Protein AF-A0A1F6R5V1-F1 (afdb_monomer)

Solvent-accessible surface area (backbone atoms only — not comparable to full-atom values): 4133 Å² total; per-residue (Å²): 109,69,67,63,48,57,75,59,52,82,78,58,96,47,75,65,61,52,52,44,54,52,21,54,52,40,26,54,52,10,49,51,37,22,50,49,11,53,56,39,32,78,79,42,78,52,67,66,18,55,52,39,21,54,51,9,48,50,40,25,49,54,20,49,53,50,40,53,53,52,51,52,53,34,55,76,70,74,98

Sequence (79 aa):
MKEFLDALKLKSKDKLERAEGFSILSLLLGSLLLSLGIGLSILIPKGISAITAMFGSLIAFLSTVALVAIWFIKELKGE

Radius of gyration: 15.7 Å; Cα contacts (8 Å, |Δi|>4): 72; chains: 1; bounding box: 37×30×40 Å

Foldseek 3Di:
DVVVVVLVPPPDPDPLSVQLSVLVVLLVVLVVQLVQLVVVCVVPVPCVSVVSNVSSVVSNVVSVVSNVVSVVVCVVVVD

pLDDT: mean 80.23, std 16.17, range [36.97, 95.0]

Structure (mmCIF, N/CA/C/O backbone):
data_AF-A0A1F6R5V1-F1
#
_entry.id   AF-A0A1F6R5V1-F1
#
loop_
_atom_site.group_PDB
_atom_site.id
_atom_site.type_symbol
_atom_site.label_atom_id
_atom_site.label_alt_id
_atom_site.label_comp_id
_atom_site.label_asym_id
_atom_site.label_entity_id
_atom_site.label_seq_id
_atom_site.pdbx_PDB_ins_code
_atom_site.Cartn_x
_atom_site.Cartn_y
_atom_site.Cartn_z
_atom_site.occupancy
_atom_site.B_iso_or_equiv
_atom_site.auth_seq_id
_atom_site.auth_comp_id
_atom_site.auth_asym_id
_atom_site.auth_atom_id
_atom_site.pdbx_PDB_model_num
ATOM 1 N N . MET A 1 1 ? -5.208 22.320 -0.363 1.00 43.84 1 MET A N 1
ATOM 2 C CA . MET A 1 1 ? -4.351 21.707 0.683 1.00 43.84 1 MET A CA 1
ATOM 3 C C . MET A 1 1 ? -5.043 21.588 2.041 1.00 43.84 1 MET A C 1
ATOM 5 O O . MET A 1 1 ? -4.897 20.543 2.652 1.00 43.84 1 MET A O 1
ATOM 9 N N . LYS A 1 2 ? -5.814 22.591 2.500 1.00 36.97 2 LYS A N 1
ATOM 10 C CA . LYS A 1 2 ? -6.593 22.510 3.753 1.00 36.97 2 LYS A CA 1
ATOM 11 C C . LYS A 1 2 ? -7.621 21.370 3.780 1.00 36.97 2 LYS A C 1
ATOM 13 O O . LYS A 1 2 ? -7.684 20.695 4.786 1.00 36.97 2 LYS A O 1
ATOM 18 N N . GLU A 1 3 ? -8.321 21.084 2.681 1.00 49.53 3 GLU A N 1
ATOM 19 C CA . GLU A 1 3 ? -9.269 19.949 2.618 1.00 49.53 3 GLU A CA 1
ATOM 20 C C . GLU A 1 3 ? -8.583 18.578 2.643 1.00 49.53 3 GLU A C 1
ATOM 22 O O . GLU A 1 3 ? -9.055 17.657 3.298 1.00 49.53 3 GLU A O 1
ATOM 27 N N . PHE A 1 4 ? -7.413 18.463 2.007 1.00 46.69 4 PHE A N 1
ATOM 28 C CA . PHE A 1 4 ? -6.587 17.257 2.082 1.00 46.69 4 PHE A CA 1
ATOM 29 C C . PHE A 1 4 ? -6.075 17.034 3.511 1.00 46.69 4 PHE A C 1
ATOM 31 O O . PHE A 1 4 ? -6.032 15.901 3.961 1.00 46.69 4 PHE A O 1
ATOM 38 N N . LEU A 1 5 ? -5.748 18.120 4.229 1.00 46.31 5 LEU A N 1
ATOM 39 C CA . LEU A 1 5 ? -5.368 18.144 5.647 1.00 46.31 5 LEU A CA 1
ATOM 40 C C . LEU A 1 5 ? -6.556 17.983 6.618 1.00 46.31 5 LEU A C 1
ATOM 42 O O . LEU A 1 5 ? -6.338 17.492 7.719 1.00 46.31 5 LEU A O 1
ATOM 46 N N . ASP A 1 6 ? -7.785 18.355 6.237 1.00 47.72 6 ASP A N 1
ATOM 47 C CA . ASP A 1 6 ? -9.014 18.088 7.007 1.00 47.72 6 ASP A CA 1
ATOM 48 C C . ASP A 1 6 ? -9.448 16.617 6.859 1.00 47.72 6 ASP A C 1
ATOM 50 O O . ASP A 1 6 ? -9.858 16.016 7.846 1.00 47.72 6 ASP A O 1
ATOM 54 N N . ALA A 1 7 ? -9.237 15.984 5.695 1.00 52.06 7 ALA A N 1
ATOM 55 C CA . ALA A 1 7 ? -9.297 14.520 5.554 1.00 52.06 7 ALA A CA 1
ATOM 56 C C . ALA A 1 7 ? -8.159 13.820 6.328 1.00 52.06 7 ALA A C 1
ATOM 58 O O . ALA A 1 7 ? -8.342 12.752 6.905 1.00 52.06 7 ALA A O 1
ATOM 59 N N . LEU A 1 8 ? -6.987 14.461 6.401 1.00 47.72 8 LEU A N 1
ATOM 60 C CA . LEU A 1 8 ? -5.842 14.051 7.224 1.00 47.72 8 LEU A CA 1
ATOM 61 C C . LEU A 1 8 ? -5.992 14.422 8.701 1.00 47.72 8 LEU A C 1
ATOM 63 O O . LEU A 1 8 ? -5.060 14.179 9.472 1.00 47.72 8 LEU A O 1
ATOM 67 N N . LYS A 1 9 ? -7.112 15.030 9.116 1.00 47.38 9 LYS A N 1
ATOM 68 C CA . LYS A 1 9 ? -7.359 15.406 10.506 1.00 47.38 9 LYS A CA 1
ATOM 69 C C . LYS A 1 9 ? -7.648 14.138 11.284 1.00 47.38 9 LYS A C 1
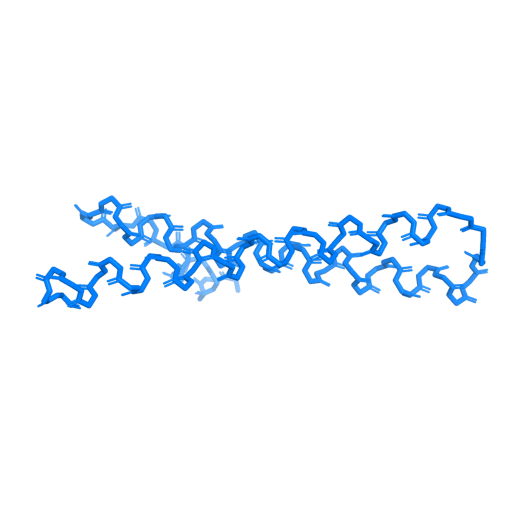ATOM 71 O O . LYS A 1 9 ? -8.776 13.793 11.609 1.00 47.38 9 LYS A O 1
ATOM 76 N N . LEU A 1 10 ? -6.531 13.514 11.634 1.00 51.34 10 LEU A N 1
ATOM 77 C CA . LEU A 1 10 ? -6.190 12.675 12.770 1.00 51.34 10 LEU A CA 1
ATOM 78 C C . LEU A 1 10 ? -6.669 13.278 14.109 1.00 51.34 10 LEU A C 1
ATOM 80 O O . LEU A 1 10 ? -5.958 13.279 15.109 1.00 51.34 10 LEU A O 1
ATOM 84 N N . LYS A 1 11 ? -7.902 13.775 14.162 1.00 45.41 11 LYS A N 1
ATOM 85 C CA . LYS A 1 11 ? -8.678 13.946 15.382 1.00 45.41 11 LYS A CA 1
ATOM 86 C C . LYS A 1 11 ? -9.624 12.753 15.494 1.00 45.41 11 LYS A C 1
ATOM 88 O O . LYS A 1 11 ? -10.818 12.914 15.709 1.00 45.41 11 LYS A O 1
ATOM 93 N N . SER A 1 12 ? -9.084 11.557 15.287 1.00 48.50 12 SER A N 1
ATOM 94 C CA . SER A 1 12 ? -9.849 10.345 15.497 1.00 48.50 12 SER A CA 1
ATOM 95 C C . SER A 1 12 ? -9.822 9.996 16.979 1.00 48.50 12 SER A C 1
ATOM 97 O O . SER A 1 12 ? -8.770 9.996 17.625 1.00 48.50 12 SER A O 1
ATOM 99 N N . LYS A 1 13 ? -11.015 9.744 17.506 1.00 52.47 13 LYS A N 1
ATOM 100 C CA . LYS A 1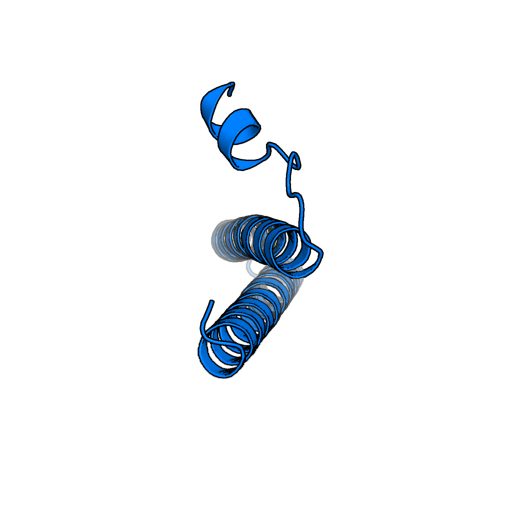 13 ? -11.258 9.301 18.875 1.00 52.47 13 LYS A CA 1
ATOM 101 C C . LYS A 1 13 ? -10.932 7.806 19.037 1.00 52.47 13 LYS A C 1
ATOM 103 O O . LYS A 1 13 ? -10.764 7.363 20.169 1.00 52.47 13 LYS A O 1
ATOM 108 N N . ASP A 1 14 ? -10.780 7.071 17.925 1.00 65.75 14 ASP A N 1
ATOM 109 C CA . ASP A 1 14 ? -10.732 5.611 17.885 1.00 65.75 14 ASP A CA 1
ATOM 110 C C . ASP A 1 14 ? -9.545 5.035 17.088 1.00 65.75 14 ASP A C 1
ATOM 112 O O . ASP A 1 14 ? -9.022 5.628 16.142 1.00 65.75 14 ASP A O 1
ATOM 116 N N . LYS A 1 15 ? -9.071 3.845 17.474 1.00 73.00 15 LYS A N 1
ATOM 117 C CA . LYS A 1 15 ? -7.867 3.242 16.861 1.00 73.00 15 LYS A CA 1
ATOM 118 C C . LYS A 1 15 ? -8.118 2.776 15.421 1.00 73.00 15 LYS A C 1
ATOM 120 O O . LYS A 1 15 ? -7.185 2.783 14.618 1.00 73.00 15 LYS A O 1
ATOM 125 N N . LEU A 1 16 ? -9.355 2.388 15.097 1.00 75.44 16 LEU A N 1
ATOM 126 C CA . LEU A 1 16 ? -9.733 1.842 13.787 1.00 75.44 16 LEU A CA 1
ATOM 127 C C . LEU A 1 16 ? -9.777 2.908 12.688 1.00 75.44 16 LEU A C 1
ATOM 129 O O . LEU A 1 16 ? -9.228 2.703 11.612 1.00 75.44 16 LEU A O 1
ATOM 133 N N . GLU A 1 17 ? -10.345 4.076 12.970 1.00 77.06 17 GLU A N 1
ATOM 134 C CA . GLU A 1 17 ? -10.361 5.216 12.040 1.00 77.06 17 GLU A CA 1
ATOM 135 C C . GLU A 1 17 ? -8.947 5.730 11.721 1.00 77.06 17 GLU A C 1
ATOM 137 O O . GLU A 1 17 ? -8.648 6.115 10.590 1.00 77.06 17 GLU A O 1
ATOM 142 N N . ARG A 1 18 ? -8.032 5.695 12.699 1.00 79.12 18 ARG A N 1
ATOM 143 C CA . ARG A 1 18 ? -6.626 6.060 12.470 1.00 79.12 18 ARG A CA 1
ATOM 144 C C . ARG A 1 18 ? -5.916 5.060 11.547 1.00 79.12 18 ARG A C 1
ATOM 146 O O . ARG A 1 18 ? -5.099 5.473 10.724 1.00 79.12 18 ARG A O 1
ATOM 153 N N . ALA A 1 19 ? -6.233 3.769 11.669 1.00 82.25 19 ALA A N 1
ATOM 154 C CA . ALA A 1 19 ? -5.719 2.722 10.784 1.00 82.25 19 ALA A CA 1
ATOM 155 C C . ALA A 1 19 ? -6.305 2.825 9.364 1.00 82.25 19 ALA A C 1
ATOM 157 O O . ALA A 1 19 ? -5.597 2.597 8.382 1.00 82.25 19 ALA A O 1
ATOM 158 N N . GLU A 1 20 ? -7.569 3.232 9.248 1.00 83.44 20 GLU A N 1
ATOM 159 C CA . GLU A 1 20 ? -8.231 3.473 7.966 1.00 83.44 20 GLU A CA 1
ATOM 160 C C . GLU A 1 20 ? -7.574 4.636 7.218 1.00 83.44 20 GLU A C 1
ATOM 162 O O . GLU A 1 20 ? -7.147 4.477 6.075 1.00 83.44 20 GLU A O 1
ATOM 167 N N . GLY A 1 21 ? -7.368 5.770 7.896 1.00 86.12 21 GLY A N 1
ATOM 168 C CA . GLY A 1 21 ? -6.678 6.923 7.313 1.00 86.12 21 GLY A CA 1
ATOM 169 C C . GLY A 1 21 ? -5.250 6.600 6.856 1.00 86.12 21 GLY A C 1
ATOM 170 O O . GLY A 1 21 ? -4.827 7.028 5.782 1.00 86.12 21 GLY A O 1
ATOM 171 N N . PHE A 1 22 ? -4.511 5.791 7.624 1.00 86.25 22 PHE A N 1
ATOM 172 C CA . PHE A 1 22 ? -3.178 5.328 7.222 1.00 86.25 22 PHE A CA 1
ATOM 173 C C . PHE A 1 22 ? -3.215 4.421 5.983 1.00 86.25 22 PHE A C 1
ATOM 175 O O . PHE A 1 22 ? -2.350 4.524 5.109 1.00 86.25 22 PHE A O 1
ATOM 182 N N . SER A 1 23 ? -4.232 3.563 5.887 1.00 87.00 23 SER A N 1
ATOM 183 C CA . SER A 1 23 ? -4.433 2.674 4.741 1.00 87.00 23 SER A CA 1
ATOM 184 C C . SER A 1 23 ? -4.775 3.471 3.481 1.00 87.00 23 SER A C 1
ATOM 186 O O . SER A 1 23 ? -4.186 3.231 2.433 1.00 87.00 23 SER A O 1
ATOM 188 N N . ILE A 1 24 ? -5.628 4.494 3.584 1.00 89.88 24 ILE A N 1
ATOM 189 C CA . ILE A 1 24 ? -5.954 5.396 2.467 1.00 89.88 24 ILE A CA 1
ATOM 190 C C . ILE A 1 24 ? -4.710 6.168 1.998 1.00 89.88 24 ILE A C 1
ATOM 192 O O . ILE A 1 24 ? -4.457 6.262 0.796 1.00 89.88 24 ILE A O 1
ATOM 196 N N . LEU A 1 25 ? -3.893 6.682 2.925 1.00 88.31 25 LEU A N 1
ATOM 197 C CA . LEU A 1 25 ? -2.639 7.366 2.586 1.00 88.31 25 LEU A CA 1
ATOM 198 C C . LEU A 1 25 ? -1.636 6.438 1.896 1.00 88.31 25 LEU A C 1
ATOM 200 O O . LEU A 1 25 ? -1.005 6.830 0.915 1.00 88.31 25 LEU A O 1
ATOM 204 N N . SER A 1 26 ? -1.508 5.206 2.387 1.00 87.62 26 SER A N 1
ATOM 205 C CA . SER A 1 26 ? -0.640 4.199 1.773 1.00 87.62 26 SER A CA 1
ATOM 206 C C . SER A 1 26 ? -1.143 3.798 0.384 1.00 87.62 26 SER A C 1
ATOM 208 O O . SER A 1 26 ? -0.336 3.630 -0.528 1.00 87.62 26 SER A O 1
ATOM 210 N N . LEU A 1 27 ? -2.463 3.748 0.174 1.00 92.56 27 LEU A N 1
ATOM 211 C CA . LEU A 1 27 ? -3.075 3.486 -1.130 1.00 92.56 27 LEU A CA 1
ATOM 212 C C . LEU A 1 27 ? -2.772 4.615 -2.122 1.00 92.56 27 LEU A C 1
ATOM 214 O O . LEU A 1 27 ? -2.375 4.347 -3.256 1.00 92.56 27 LEU A O 1
ATOM 218 N N . LEU A 1 28 ? -2.876 5.871 -1.680 1.00 92.31 28 LEU A N 1
ATOM 219 C CA . LEU A 1 28 ? -2.505 7.041 -2.478 1.00 92.31 28 LEU A CA 1
ATOM 220 C C . LEU A 1 28 ? -1.018 7.003 -2.871 1.00 92.31 28 LEU A C 1
ATOM 222 O O . LEU A 1 28 ? -0.676 7.185 -4.036 1.00 92.31 28 LEU A O 1
ATOM 226 N N . LEU A 1 29 ? -0.129 6.728 -1.914 1.00 90.38 29 LEU A N 1
ATOM 227 C CA . LEU A 1 29 ? 1.309 6.594 -2.166 1.00 90.38 29 LEU A CA 1
ATOM 228 C C . LEU A 1 29 ? 1.620 5.444 -3.132 1.00 90.38 29 LEU A C 1
ATOM 230 O O . LEU A 1 29 ? 2.407 5.622 -4.060 1.00 90.38 29 LEU A O 1
ATOM 234 N N . GLY A 1 30 ? 0.980 4.288 -2.946 1.00 90.12 30 GLY A N 1
ATOM 235 C CA . GLY A 1 30 ? 1.123 3.130 -3.825 1.00 90.12 30 GLY A CA 1
ATOM 236 C C . GLY A 1 30 ? 0.655 3.414 -5.252 1.00 90.12 30 GLY A C 1
ATOM 237 O O . GLY A 1 30 ? 1.356 3.069 -6.201 1.00 90.12 30 GLY A O 1
ATOM 238 N N . SER A 1 31 ? -0.480 4.102 -5.424 1.00 91.12 31 SER A N 1
ATOM 239 C CA . SER A 1 31 ? -1.000 4.446 -6.755 1.00 91.12 31 SER A CA 1
ATOM 240 C C . SER A 1 31 ? -0.122 5.474 -7.473 1.00 91.12 31 SER A C 1
ATOM 242 O O . SER A 1 31 ? 0.122 5.338 -8.672 1.00 91.12 31 SER A O 1
ATOM 244 N N . LEU A 1 32 ? 0.429 6.448 -6.740 1.00 93.19 32 LEU A N 1
ATOM 245 C CA . LEU A 1 32 ? 1.393 7.404 -7.281 1.00 93.19 32 LEU A CA 1
ATOM 246 C C . LEU A 1 32 ? 2.687 6.706 -7.710 1.00 93.19 32 LEU A C 1
ATOM 248 O O . LEU A 1 32 ? 3.152 6.937 -8.824 1.00 93.19 32 LEU A O 1
ATOM 252 N N . LEU A 1 33 ? 3.242 5.812 -6.881 1.00 91.38 33 LEU A N 1
ATOM 253 C CA . LEU A 1 33 ? 4.420 5.019 -7.252 1.00 91.38 33 LEU A CA 1
ATOM 254 C C . LEU A 1 33 ? 4.152 4.132 -8.470 1.00 91.38 33 LEU A C 1
ATOM 256 O O . LEU A 1 33 ? 4.998 4.041 -9.358 1.00 91.38 33 LEU A O 1
ATOM 260 N N . LEU A 1 34 ? 2.981 3.497 -8.526 1.00 92.00 34 LEU A N 1
ATOM 261 C CA . LEU A 1 34 ? 2.574 2.662 -9.651 1.00 92.00 34 LEU A CA 1
ATOM 262 C C . LEU A 1 34 ? 2.494 3.488 -10.939 1.00 92.00 34 LEU A C 1
ATOM 264 O O . LEU A 1 34 ? 3.084 3.116 -11.952 1.00 92.00 34 LEU A O 1
ATOM 268 N N . SER A 1 35 ? 1.820 4.637 -10.884 1.00 92.44 35 SER A N 1
ATOM 269 C CA . SER A 1 35 ? 1.694 5.548 -12.020 1.00 92.44 35 SER A CA 1
ATOM 270 C C . SER A 1 35 ? 3.054 6.077 -12.477 1.00 92.44 35 SER A C 1
ATOM 272 O O . SER A 1 35 ? 3.304 6.156 -13.679 1.00 92.44 35 SER A O 1
ATOM 274 N N . LEU A 1 36 ? 3.950 6.409 -11.541 1.00 90.75 36 LEU A N 1
ATOM 275 C CA . LEU A 1 36 ? 5.316 6.823 -11.855 1.00 90.75 36 LEU A CA 1
ATOM 276 C C . LEU A 1 36 ? 6.116 5.686 -12.488 1.00 90.75 36 LEU A C 1
ATOM 278 O O . LEU A 1 36 ? 6.781 5.920 -13.488 1.00 90.75 36 LEU A O 1
ATOM 282 N N . GLY A 1 37 ? 6.027 4.461 -11.967 1.00 88.31 37 GLY A N 1
ATOM 283 C CA . GLY A 1 37 ? 6.711 3.294 -12.527 1.00 88.31 37 GLY A CA 1
ATOM 284 C C . GLY A 1 37 ? 6.271 2.982 -13.959 1.00 88.31 37 GLY A C 1
ATOM 285 O O . GLY A 1 37 ? 7.116 2.764 -14.828 1.00 88.31 37 GLY A O 1
ATOM 286 N N . ILE A 1 38 ? 4.963 3.044 -14.231 1.00 88.62 38 ILE A N 1
ATOM 287 C CA . ILE A 1 38 ? 4.406 2.880 -15.583 1.00 88.62 38 ILE A CA 1
ATOM 288 C C . ILE A 1 38 ? 4.867 4.024 -16.493 1.00 88.62 38 ILE A C 1
ATOM 290 O O . ILE A 1 38 ? 5.358 3.773 -17.592 1.00 88.62 38 ILE A O 1
ATOM 294 N N . GLY A 1 39 ? 4.781 5.274 -16.029 1.00 89.19 39 GLY A N 1
ATOM 295 C CA . GLY A 1 39 ? 5.238 6.438 -16.792 1.00 89.19 39 GLY A CA 1
ATOM 296 C C . GLY A 1 39 ? 6.730 6.373 -17.130 1.00 89.19 39 GLY A C 1
ATOM 297 O O . GLY A 1 39 ? 7.130 6.652 -18.259 1.00 89.19 39 GLY A O 1
ATOM 298 N N . LEU A 1 40 ? 7.560 5.924 -16.185 1.00 87.00 40 LEU A N 1
ATOM 299 C CA . LEU A 1 40 ? 8.993 5.732 -16.399 1.00 87.00 40 LEU A CA 1
ATOM 300 C C . LEU A 1 40 ? 9.284 4.588 -17.376 1.00 87.00 40 LEU A C 1
ATOM 302 O O . LEU A 1 40 ? 10.286 4.642 -18.081 1.00 87.00 40 LEU A O 1
ATOM 306 N N . SER A 1 41 ? 8.419 3.571 -17.438 1.00 85.69 41 SER A N 1
ATOM 307 C CA . SER A 1 41 ? 8.561 2.432 -18.354 1.00 85.69 41 SER A CA 1
ATOM 308 C C . SER A 1 41 ? 8.455 2.847 -19.822 1.00 85.69 41 SER A C 1
ATOM 310 O O . SER A 1 41 ? 9.152 2.286 -20.664 1.00 85.69 41 SER A O 1
ATOM 312 N N . ILE A 1 42 ? 7.667 3.889 -20.112 1.00 83.75 42 ILE A N 1
ATOM 313 C CA . ILE A 1 42 ? 7.539 4.473 -21.456 1.00 83.75 42 ILE A CA 1
ATOM 314 C C . ILE A 1 42 ? 8.866 5.102 -21.913 1.00 83.75 42 ILE A C 1
ATOM 316 O O . ILE A 1 42 ? 9.235 4.994 -23.079 1.00 83.75 42 ILE A O 1
ATOM 320 N N . LEU A 1 43 ? 9.593 5.752 -20.999 1.00 83.19 43 LEU A N 1
ATOM 321 C CA . LEU A 1 43 ? 10.847 6.456 -21.294 1.00 83.19 43 LEU A CA 1
ATOM 322 C C . LEU A 1 43 ? 12.067 5.529 -21.234 1.00 83.19 43 LEU A C 1
ATOM 324 O O . LEU A 1 43 ? 12.982 5.632 -22.050 1.00 83.19 43 LEU A O 1
ATOM 328 N N . ILE A 1 44 ? 12.108 4.645 -20.236 1.00 81.06 44 ILE A N 1
ATOM 329 C CA . ILE A 1 44 ? 13.223 3.742 -19.964 1.00 81.06 44 ILE A CA 1
ATOM 330 C C . ILE A 1 44 ? 12.643 2.349 -19.662 1.00 81.06 44 ILE A C 1
ATOM 332 O O . ILE A 1 44 ? 12.334 2.034 -18.506 1.00 81.06 44 ILE A O 1
ATOM 336 N N . PRO A 1 45 ? 12.565 1.459 -20.668 1.00 71.62 45 PRO A N 1
ATOM 337 C CA . PRO A 1 45 ? 12.031 0.104 -20.499 1.00 71.62 45 PRO A CA 1
ATOM 338 C C . PRO A 1 45 ? 12.974 -0.841 -19.724 1.00 71.62 45 PRO A C 1
ATOM 340 O O . PRO A 1 45 ? 12.745 -2.045 -19.660 1.00 71.62 45 PRO A O 1
ATOM 343 N N . LYS A 1 46 ? 14.058 -0.324 -19.125 1.00 78.81 46 LYS A N 1
ATOM 344 C CA . LYS A 1 46 ? 14.964 -1.104 -1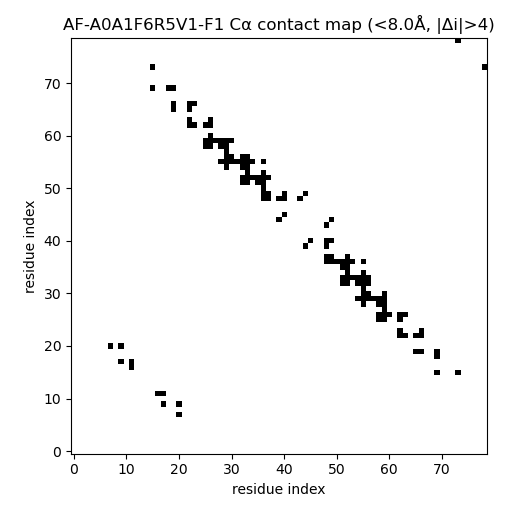8.266 1.00 78.81 46 LYS A CA 1
ATOM 345 C C . LYS A 1 46 ? 14.271 -1.463 -16.948 1.00 78.81 46 LYS A C 1
ATOM 347 O O . LYS A 1 46 ? 13.445 -0.705 -16.453 1.00 78.81 46 LYS A O 1
ATOM 352 N N . GLY A 1 47 ? 14.690 -2.567 -16.327 1.00 76.75 47 GLY A N 1
ATOM 353 C CA . GLY A 1 47 ? 13.993 -3.204 -15.199 1.00 76.75 47 GLY A CA 1
ATOM 354 C C . GLY A 1 47 ? 13.659 -2.331 -13.980 1.00 76.75 47 GLY A C 1
ATOM 355 O O . GLY A 1 47 ? 12.766 -2.687 -13.224 1.00 76.75 47 GLY A O 1
ATOM 356 N N . ILE A 1 48 ? 14.299 -1.174 -13.792 1.00 83.56 48 ILE A N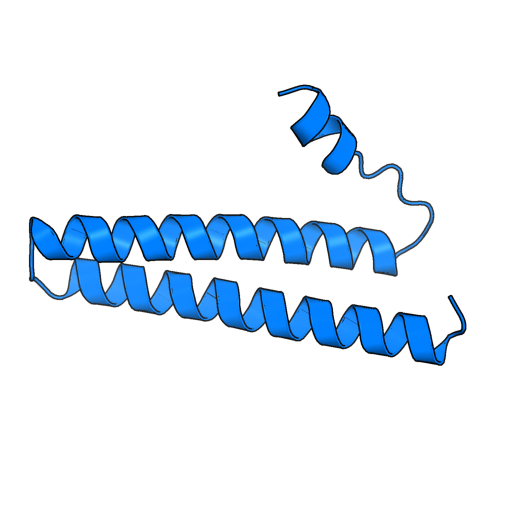 1
ATOM 357 C CA . ILE A 1 48 ? 14.019 -0.263 -12.668 1.00 83.56 48 ILE A CA 1
ATOM 358 C C . ILE A 1 48 ? 12.581 0.285 -12.725 1.00 83.56 48 ILE A C 1
ATOM 360 O O . ILE A 1 48 ? 11.925 0.391 -11.687 1.00 83.56 48 ILE A O 1
ATOM 364 N N . SER A 1 49 ? 12.061 0.584 -13.920 1.00 85.81 49 SER A N 1
ATOM 365 C CA . SER A 1 49 ? 10.678 1.053 -14.088 1.00 85.81 49 SER A CA 1
ATOM 366 C C . SER A 1 49 ? 9.668 -0.037 -13.724 1.00 85.81 49 SER A C 1
ATOM 368 O O . SER A 1 49 ? 8.729 0.216 -12.968 1.00 85.81 49 SER A O 1
ATOM 370 N N . ALA A 1 50 ? 9.927 -1.273 -14.160 1.00 86.38 50 ALA A N 1
ATOM 371 C CA . ALA A 1 50 ? 9.132 -2.444 -13.802 1.00 86.38 50 ALA A CA 1
ATOM 372 C C . ALA A 1 50 ? 9.152 -2.713 -12.288 1.00 86.38 50 ALA A C 1
ATOM 374 O O . ALA A 1 50 ? 8.096 -2.895 -11.693 1.00 86.38 50 ALA A O 1
ATOM 375 N N . ILE A 1 51 ? 10.323 -2.657 -11.643 1.00 90.06 51 ILE A N 1
ATOM 376 C CA . ILE A 1 51 ? 10.449 -2.842 -10.187 1.00 90.06 51 ILE A CA 1
ATOM 377 C C . ILE A 1 51 ? 9.655 -1.768 -9.435 1.00 90.06 51 ILE A C 1
ATOM 379 O O . ILE A 1 51 ? 8.938 -2.081 -8.488 1.00 90.06 51 ILE A O 1
ATOM 383 N N . THR A 1 52 ? 9.732 -0.512 -9.881 1.00 89.38 52 THR A N 1
ATOM 384 C CA . THR A 1 52 ? 8.996 0.605 -9.268 1.00 89.38 52 THR A CA 1
ATOM 385 C C . THR A 1 52 ? 7.486 0.410 -9.395 1.00 89.38 52 THR A C 1
ATOM 387 O O . THR A 1 52 ? 6.756 0.578 -8.418 1.00 89.38 52 THR A O 1
ATOM 390 N N . ALA A 1 53 ? 7.016 -0.008 -10.573 1.00 91.00 53 ALA A N 1
ATOM 391 C CA . ALA A 1 53 ? 5.609 -0.311 -10.806 1.00 91.00 53 ALA A CA 1
ATOM 392 C C . ALA A 1 53 ? 5.131 -1.496 -9.948 1.00 91.00 53 ALA A C 1
ATOM 394 O O . ALA A 1 53 ? 4.090 -1.405 -9.304 1.00 91.00 53 ALA A O 1
ATOM 395 N N . MET A 1 54 ? 5.910 -2.580 -9.874 1.00 93.00 54 MET A N 1
ATOM 396 C CA . MET A 1 54 ? 5.589 -3.753 -9.048 1.00 93.00 54 MET A CA 1
ATOM 397 C C . MET A 1 54 ? 5.550 -3.415 -7.554 1.00 93.00 54 MET A C 1
ATOM 399 O O . MET A 1 54 ? 4.700 -3.918 -6.824 1.00 93.00 54 MET A O 1
ATOM 403 N N . PHE A 1 55 ? 6.441 -2.541 -7.086 1.00 92.62 55 PHE A N 1
ATOM 404 C CA . PHE A 1 55 ? 6.435 -2.105 -5.693 1.00 92.62 55 PHE A CA 1
ATOM 405 C C . PHE A 1 55 ? 5.234 -1.199 -5.386 1.00 92.62 55 PHE A C 1
ATOM 407 O O . PHE A 1 55 ? 4.566 -1.378 -4.368 1.00 92.62 55 PHE A O 1
ATOM 414 N N . GLY A 1 56 ? 4.904 -0.278 -6.297 1.0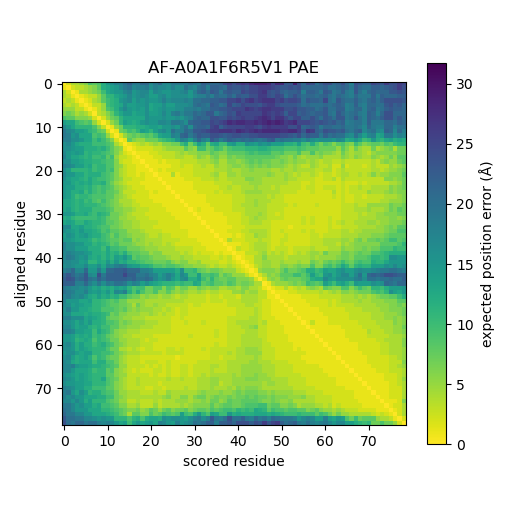0 91.25 56 GLY A N 1
ATOM 415 C CA . GLY A 1 56 ? 3.707 0.558 -6.195 1.00 91.25 56 GLY A CA 1
ATOM 416 C C . GLY A 1 56 ? 2.412 -0.258 -6.155 1.00 91.25 56 GLY A C 1
ATOM 417 O O . GLY A 1 56 ? 1.563 -0.020 -5.293 1.00 91.25 56 GLY A O 1
ATOM 418 N N . SER A 1 57 ? 2.276 -1.267 -7.026 1.00 92.75 57 SER A N 1
ATOM 419 C CA . SER A 1 57 ? 1.101 -2.148 -7.027 1.00 92.75 57 SER A CA 1
ATOM 420 C C . SER A 1 57 ? 0.999 -2.981 -5.750 1.00 92.75 57 SER A C 1
ATOM 422 O O . SER A 1 57 ? -0.101 -3.125 -5.220 1.00 92.75 57 SER A O 1
ATOM 424 N N . LEU A 1 58 ? 2.121 -3.467 -5.209 1.00 94.94 58 LEU A N 1
ATOM 425 C CA . LEU A 1 58 ? 2.140 -4.207 -3.948 1.00 94.94 58 LEU A CA 1
ATOM 426 C C . LEU A 1 58 ? 1.652 -3.344 -2.778 1.00 94.94 58 LEU A C 1
ATOM 428 O O . LEU A 1 58 ? 0.811 -3.789 -1.998 1.00 94.94 58 LEU A O 1
ATOM 432 N N . ILE A 1 59 ? 2.137 -2.102 -2.671 1.00 92.12 59 ILE A N 1
ATOM 433 C CA . ILE A 1 59 ? 1.694 -1.167 -1.627 1.00 92.12 59 ILE A CA 1
ATOM 434 C C . ILE A 1 59 ? 0.196 -0.881 -1.766 1.00 92.12 59 ILE A C 1
ATOM 436 O O . ILE A 1 59 ? -0.533 -0.949 -0.774 1.00 92.12 59 ILE A O 1
ATOM 440 N N . ALA A 1 60 ? -0.280 -0.590 -2.980 1.00 93.06 60 ALA A N 1
ATOM 441 C CA . ALA A 1 60 ? -1.694 -0.309 -3.221 1.00 93.06 60 ALA A CA 1
ATOM 442 C C . ALA A 1 60 ? -2.579 -1.523 -2.889 1.00 93.06 60 ALA A C 1
ATOM 444 O O . ALA A 1 60 ? -3.633 -1.378 -2.266 1.00 93.06 60 ALA A O 1
ATOM 445 N N . PHE A 1 61 ? -2.121 -2.726 -3.238 1.00 95.00 61 PHE A N 1
ATOM 446 C CA . PHE A 1 61 ? -2.812 -3.973 -2.935 1.00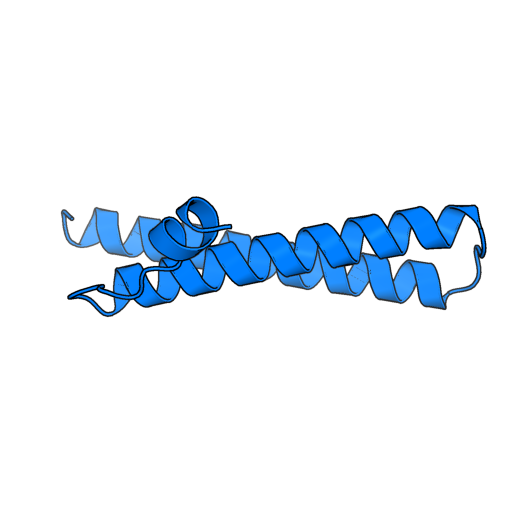 95.00 61 PHE A CA 1
ATOM 447 C C . PHE A 1 61 ? -2.912 -4.217 -1.427 1.00 95.00 61 PHE A C 1
ATOM 449 O O . PHE A 1 61 ? -4.015 -4.388 -0.913 1.00 95.00 61 PHE A O 1
ATOM 456 N N . LEU A 1 62 ? -1.793 -4.157 -0.696 1.00 93.69 62 LEU A N 1
ATOM 457 C CA . LEU A 1 62 ? -1.784 -4.332 0.762 1.00 93.69 62 LEU A CA 1
ATOM 458 C C . LEU A 1 62 ? -2.645 -3.283 1.471 1.00 93.69 62 LEU A C 1
ATOM 460 O O . LEU A 1 62 ? -3.377 -3.614 2.400 1.00 93.69 62 LEU A O 1
ATOM 464 N N . SER A 1 63 ? -2.604 -2.037 0.999 1.00 91.44 63 SER A N 1
ATOM 465 C CA . SER A 1 63 ? -3.432 -0.951 1.533 1.00 91.44 63 SER A CA 1
ATOM 466 C C . SER A 1 63 ? -4.922 -1.217 1.320 1.00 91.44 63 SER A C 1
ATOM 468 O O . SER A 1 63 ? -5.727 -0.979 2.217 1.00 91.44 63 SER A O 1
ATOM 470 N N . THR A 1 64 ? -5.287 -1.763 0.158 1.00 93.00 64 THR A N 1
ATOM 471 C CA . THR A 1 64 ? -6.667 -2.155 -0.154 1.00 93.00 64 THR A CA 1
ATOM 472 C C . THR A 1 64 ? -7.123 -3.317 0.727 1.00 93.00 64 THR A C 1
ATOM 474 O O . THR A 1 64 ? -8.203 -3.257 1.305 1.00 93.00 64 THR A O 1
ATOM 477 N N . VAL A 1 65 ? -6.290 -4.349 0.894 1.00 94.81 65 VAL A N 1
ATOM 478 C CA . VAL A 1 65 ? -6.588 -5.485 1.782 1.00 94.81 65 VAL A CA 1
ATOM 479 C C . VAL A 1 65 ? -6.768 -5.017 3.229 1.00 94.81 65 VAL A C 1
ATOM 481 O O . VAL A 1 65 ? -7.717 -5.434 3.890 1.00 94.81 65 VAL A O 1
ATOM 484 N N . ALA A 1 66 ? -5.904 -4.121 3.714 1.00 89.81 66 ALA A N 1
ATOM 485 C CA . ALA A 1 66 ? -6.017 -3.548 5.053 1.00 89.81 66 ALA A CA 1
ATOM 486 C C . ALA A 1 66 ? -7.317 -2.745 5.230 1.00 89.81 66 ALA A C 1
ATOM 488 O O . ALA A 1 66 ? -7.996 -2.912 6.239 1.00 89.81 66 ALA A O 1
ATOM 489 N N . LEU A 1 67 ? -7.699 -1.935 4.238 1.00 90.75 67 LEU A N 1
ATOM 490 C CA . LEU A 1 67 ? -8.974 -1.206 4.218 1.00 90.75 67 LEU A CA 1
ATOM 491 C C . LEU A 1 67 ? -10.175 -2.148 4.303 1.00 90.75 67 LEU A C 1
ATOM 493 O O . LEU A 1 67 ? -11.026 -1.972 5.170 1.00 90.75 67 LEU A O 1
ATOM 497 N N . VAL A 1 68 ? -10.206 -3.179 3.455 1.00 92.50 68 VAL A N 1
ATOM 498 C CA . VAL A 1 68 ? -11.277 -4.185 3.463 1.00 9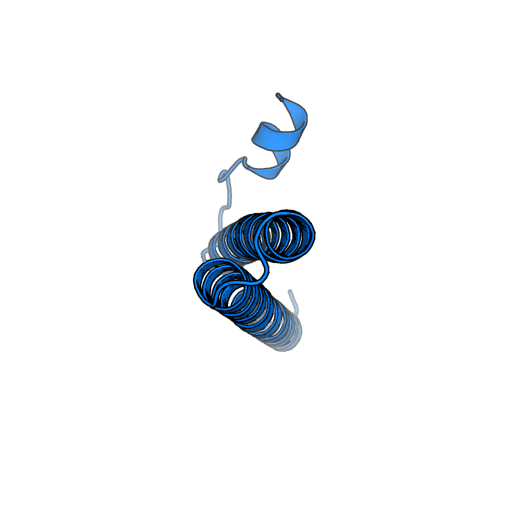2.50 68 VAL A CA 1
ATOM 499 C C . VAL A 1 68 ? -11.349 -4.884 4.821 1.00 92.50 68 VAL A C 1
ATOM 501 O O . VAL A 1 68 ? -12.437 -5.039 5.367 1.00 92.50 68 VAL A O 1
ATOM 504 N N . ALA A 1 69 ? -10.207 -5.258 5.405 1.00 90.81 69 ALA A N 1
ATOM 505 C CA . ALA A 1 69 ? -10.170 -5.881 6.725 1.00 90.81 69 ALA A CA 1
ATOM 506 C C . ALA A 1 69 ? -10.686 -4.944 7.831 1.00 90.81 69 ALA A C 1
ATOM 508 O O . ALA A 1 69 ? -11.437 -5.383 8.699 1.00 90.81 69 ALA A O 1
ATOM 509 N N .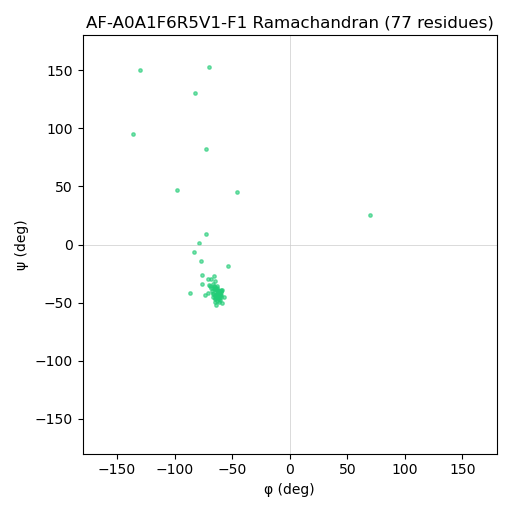 ILE A 1 70 ? -10.324 -3.657 7.800 1.00 88.88 70 ILE A N 1
ATOM 510 C CA . ILE A 1 70 ? -10.805 -2.662 8.770 1.00 88.88 70 ILE A CA 1
ATOM 511 C C . ILE A 1 70 ? -12.317 -2.474 8.646 1.00 88.88 70 ILE A C 1
ATOM 513 O O . ILE A 1 70 ? -13.003 -2.473 9.665 1.00 88.88 70 ILE A O 1
ATOM 517 N 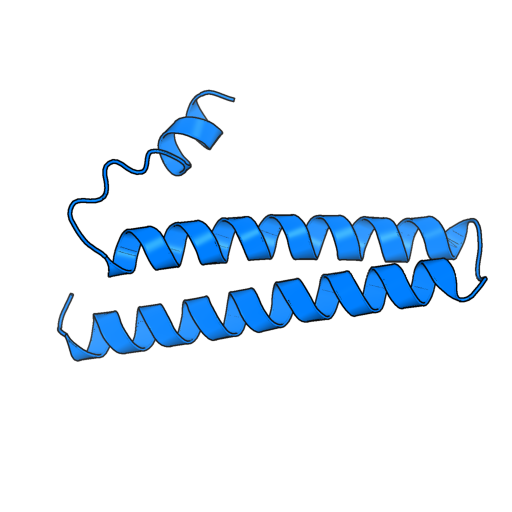N . TRP A 1 71 ? -12.840 -2.360 7.424 1.00 87.75 71 TRP A N 1
ATOM 518 C CA . TRP A 1 71 ? -14.282 -2.273 7.188 1.00 87.75 71 TRP A CA 1
ATOM 519 C C . TRP A 1 71 ? -15.015 -3.516 7.679 1.00 87.75 71 TRP A C 1
ATOM 521 O O . TRP A 1 71 ? -16.023 -3.390 8.363 1.00 87.75 71 TRP A O 1
ATOM 531 N N . PHE A 1 72 ? -14.468 -4.707 7.434 1.00 90.81 72 PHE A N 1
ATOM 532 C CA . PHE A 1 72 ? -15.054 -5.947 7.938 1.00 90.81 72 PHE A CA 1
ATOM 533 C C . PHE A 1 72 ? -15.094 -5.982 9.473 1.00 90.81 72 PHE A C 1
ATOM 535 O O . PHE A 1 72 ? -16.078 -6.411 10.065 1.00 90.81 72 PHE A O 1
ATOM 542 N N . ILE A 1 73 ? -14.039 -5.500 10.139 1.00 87.56 73 ILE A N 1
ATOM 543 C CA . ILE A 1 73 ? -13.991 -5.415 11.605 1.00 87.56 73 ILE A CA 1
ATOM 544 C C . ILE A 1 73 ? -14.998 -4.390 12.145 1.00 87.56 73 ILE A C 1
ATOM 546 O O . ILE A 1 73 ? -15.606 -4.657 13.180 1.00 87.56 73 ILE A O 1
ATOM 550 N N . LYS A 1 74 ? -15.167 -3.240 11.480 1.00 83.00 74 LYS A N 1
ATOM 551 C CA . LYS A 1 74 ? -16.165 -2.224 11.859 1.00 83.00 74 LYS A CA 1
ATOM 552 C C . LYS A 1 74 ? -17.588 -2.772 11.746 1.00 83.00 74 LYS A C 1
ATOM 554 O O . LYS A 1 74 ? -18.318 -2.751 12.732 1.00 83.00 74 LYS A O 1
ATOM 559 N N . GLU A 1 75 ? -17.900 -3.409 10.618 1.00 88.88 75 GLU A N 1
ATOM 560 C CA . GLU A 1 75 ? -19.192 -4.063 10.383 1.00 88.88 75 GLU A CA 1
ATOM 561 C C . GLU A 1 75 ? -19.497 -5.116 11.464 1.00 88.88 75 GLU A C 1
ATOM 563 O O . GLU A 1 75 ? -20.579 -5.132 12.047 1.00 88.88 75 GLU A O 1
ATOM 568 N N . LEU A 1 76 ? -18.519 -5.962 11.816 1.00 88.12 76 LEU A N 1
ATOM 569 C CA . LEU A 1 76 ? -18.678 -6.968 12.876 1.00 88.12 76 LEU A CA 1
ATOM 570 C C . LEU A 1 76 ? -18.866 -6.366 14.276 1.00 88.12 76 LEU A C 1
ATOM 572 O O . LEU A 1 76 ? -19.458 -7.008 15.143 1.00 88.12 76 LEU A O 1
ATOM 576 N N . LYS A 1 77 ? -18.341 -5.162 14.519 1.00 83.62 77 LYS A N 1
ATOM 577 C CA . LYS A 1 77 ? -18.544 -4.423 15.771 1.00 83.62 77 LYS A CA 1
ATOM 578 C C . LYS A 1 77 ? -19.863 -3.648 15.803 1.00 83.62 77 LYS A C 1
ATOM 580 O O . LYS A 1 77 ? -20.211 -3.140 16.867 1.00 83.62 77 LYS A O 1
ATOM 585 N N . GLY A 1 78 ? -20.604 -3.612 14.693 1.00 68.88 78 GLY A N 1
ATOM 586 C CA . GLY A 1 78 ? -21.839 -2.842 14.560 1.00 68.88 78 GLY A CA 1
ATOM 587 C C . GLY A 1 78 ? -21.607 -1.329 14.539 1.00 68.88 78 GLY A C 1
ATOM 588 O O . GLY A 1 78 ? -22.501 -0.588 14.950 1.00 68.88 78 GLY A O 1
ATOM 589 N N . GLU A 1 79 ? -20.409 -0.896 14.127 1.00 55.16 79 GLU A N 1
ATOM 590 C CA . GLU A 1 79 ? -20.036 0.511 13.904 1.00 55.16 79 GLU A CA 1
ATOM 591 C C . GLU A 1 79 ? -20.235 0.926 12.445 1.00 55.16 79 GLU A C 1
ATOM 593 O O . GLU A 1 79 ? -19.854 0.134 11.552 1.00 55.16 79 GLU A O 1
#

Mean predicted aligned error: 8.23 Å

Secondary structure (DSSP, 8-state):
-HHHHHHT----SSHHHHHHHHHHHHHHHHHHHHHHHHHHHHH--SHHHHHHHHHHHHHHHHHHHHHHHHHHHHHHHT-

Nearest PDB structures (foldseek):
  4fi5-assembly1_A  TM=9.206E-01  e=6.763E+00  Hantaan virus 76-118
  2ic6-assembly1_A  TM=7.162E-01  e=4.493E+00  Orthohantavirus sinnombreense
  2gs4-assembly1_A  TM=4.320E-01  e=8.545E+00  Escherichia coli